Protein AF-A0A838FW78-F1 (afdb_monomer_lite)

Structure (mmCIF, N/CA/C/O backbone):
data_AF-A0A838FW78-F1
#
_entry.id   AF-A0A838FW78-F1
#
loop_
_atom_site.group_PDB
_atom_site.id
_atom_site.type_symbol
_atom_site.label_atom_id
_atom_site.label_alt_id
_atom_site.label_comp_id
_atom_site.label_asym_id
_atom_site.label_entity_id
_atom_site.label_seq_id
_atom_site.pdbx_PDB_ins_code
_atom_site.Cartn_x
_atom_site.Cartn_y
_atom_site.Cartn_z
_atom_site.occupancy
_atom_site.B_iso_or_equiv
_atom_site.auth_seq_id
_atom_site.auth_comp_id
_atom_site.auth_asym_id
_atom_site.auth_atom_id
_atom_site.pdbx_PDB_model_num
ATOM 1 N N . MET A 1 1 ? 60.758 38.174 11.213 1.00 42.09 1 MET A N 1
ATOM 2 C CA . MET A 1 1 ? 60.247 38.407 9.846 1.00 42.09 1 MET A CA 1
ATOM 3 C C . MET A 1 1 ? 59.056 37.489 9.594 1.00 42.09 1 MET A C 1
ATOM 5 O O . MET A 1 1 ? 59.200 36.289 9.762 1.00 42.09 1 MET A O 1
ATOM 9 N N . ALA A 1 2 ? 57.911 38.119 9.302 1.00 49.31 2 ALA A N 1
ATOM 10 C CA . ALA A 1 2 ? 56.641 37.668 8.712 1.00 49.31 2 ALA A CA 1
ATOM 11 C C . ALA A 1 2 ? 56.200 36.189 8.794 1.00 49.31 2 ALA A C 1
ATOM 13 O O . ALA A 1 2 ? 56.840 35.279 8.272 1.00 49.31 2 ALA A O 1
ATOM 14 N N . GLY A 1 3 ? 55.007 36.004 9.370 1.00 55.56 3 GLY A N 1
ATOM 15 C CA . GLY A 1 3 ? 54.275 34.746 9.414 1.00 55.56 3 GLY A CA 1
ATOM 16 C C . GLY A 1 3 ? 53.747 34.274 8.058 1.00 55.56 3 GLY A C 1
ATOM 17 O O . GLY A 1 3 ? 53.517 35.050 7.133 1.00 55.56 3 GLY A O 1
ATOM 18 N N . ARG A 1 4 ? 53.507 32.964 7.979 1.00 54.06 4 ARG A N 1
ATOM 19 C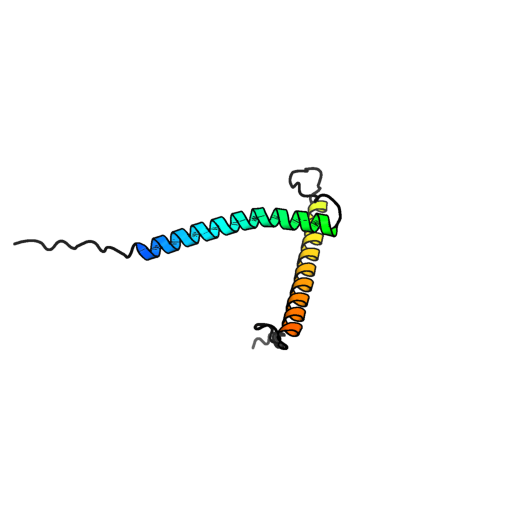 CA . ARG A 1 4 ? 52.689 32.347 6.936 1.00 54.06 4 ARG A CA 1
ATOM 20 C C . ARG A 1 4 ? 51.412 31.831 7.576 1.00 54.06 4 ARG A C 1
ATOM 22 O O . ARG A 1 4 ? 51.391 30.772 8.193 1.00 54.06 4 ARG A O 1
ATOM 29 N N . SER A 1 5 ? 50.369 32.634 7.441 1.00 52.66 5 SER A N 1
ATOM 30 C CA . SER A 1 5 ? 48.983 32.282 7.710 1.00 52.66 5 SER A CA 1
ATOM 31 C C . SER A 1 5 ? 48.601 31.072 6.860 1.00 52.66 5 SER A C 1
ATOM 33 O O . SER A 1 5 ? 48.744 31.097 5.639 1.00 52.66 5 SER A O 1
ATOM 35 N N . THR A 1 6 ? 48.103 30.017 7.492 1.00 56.38 6 THR A N 1
ATOM 36 C CA . THR A 1 6 ? 47.426 28.908 6.817 1.00 56.38 6 THR A CA 1
ATOM 37 C C . THR A 1 6 ? 46.114 29.426 6.213 1.00 56.38 6 THR A C 1
ATOM 39 O O . THR A 1 6 ? 45.252 29.865 6.977 1.00 56.38 6 THR A O 1
ATOM 42 N N . PRO A 1 7 ? 45.895 29.403 4.884 1.00 52.41 7 PRO A N 1
ATOM 43 C CA . PRO A 1 7 ? 44.563 29.636 4.350 1.00 52.41 7 PRO A CA 1
ATOM 44 C C . PRO A 1 7 ? 43.684 28.416 4.652 1.00 52.41 7 PRO A C 1
ATOM 46 O O . PRO A 1 7 ? 44.049 27.271 4.386 1.00 52.41 7 PRO A O 1
ATOM 49 N N . ALA A 1 8 ? 42.529 28.686 5.253 1.00 52.59 8 ALA A N 1
ATOM 50 C CA . ALA A 1 8 ? 41.509 27.716 5.610 1.00 52.59 8 ALA A CA 1
ATOM 51 C C . ALA A 1 8 ? 41.158 26.776 4.443 1.00 52.59 8 ALA A C 1
ATOM 53 O O . ALA A 1 8 ? 40.882 27.209 3.324 1.00 52.59 8 ALA A O 1
ATOM 54 N N . SER A 1 9 ? 41.112 25.479 4.745 1.00 48.00 9 SER A N 1
ATOM 55 C CA . SER A 1 9 ? 40.594 24.424 3.876 1.00 48.00 9 SER A CA 1
ATOM 56 C C . SER A 1 9 ? 39.135 24.713 3.491 1.00 48.00 9 SER A C 1
ATOM 58 O O . SER A 1 9 ? 38.197 24.454 4.247 1.00 48.00 9 SER A O 1
ATOM 60 N N . ALA A 1 10 ? 38.927 25.286 2.306 1.00 57.28 10 ALA A N 1
ATOM 61 C CA . ALA A 1 10 ? 37.617 25.469 1.699 1.00 57.28 10 ALA A CA 1
ATOM 62 C C . ALA A 1 10 ? 37.181 24.160 1.014 1.00 57.28 10 ALA A C 1
ATOM 64 O O . ALA A 1 10 ? 37.413 23.943 -0.173 1.00 57.28 10 ALA A O 1
ATOM 65 N N . ALA A 1 11 ? 36.542 23.272 1.778 1.00 56.59 11 ALA A N 1
ATOM 66 C CA . ALA A 1 11 ? 35.940 22.033 1.282 1.00 56.59 11 ALA A CA 1
ATOM 67 C C . ALA A 1 11 ? 34.864 22.286 0.188 1.00 56.59 11 ALA A C 1
ATOM 69 O O . ALA A 1 11 ? 34.205 23.335 0.184 1.00 56.59 11 ALA A O 1
ATOM 70 N N . PRO A 1 12 ? 34.616 21.332 -0.738 1.00 53.16 12 PRO A N 1
ATOM 71 C CA . PRO A 1 12 ? 33.767 21.557 -1.906 1.00 53.16 12 PRO A CA 1
ATOM 72 C C . PRO A 1 12 ? 32.277 21.591 -1.523 1.00 53.16 12 PRO A C 1
ATOM 74 O O . PRO A 1 12 ? 31.593 20.566 -1.467 1.00 53.16 12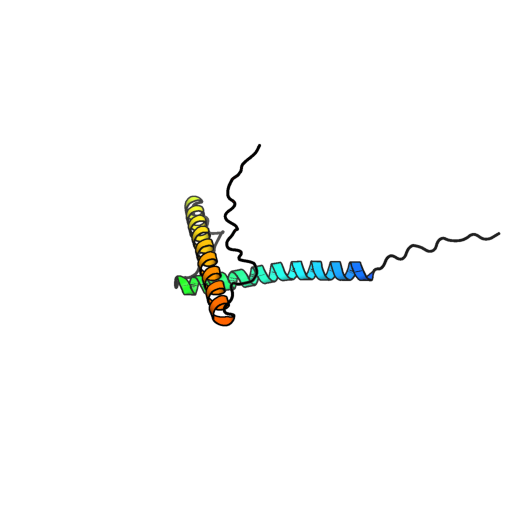 PRO A O 1
ATOM 77 N N . ARG A 1 13 ? 31.742 22.801 -1.320 1.00 61.53 13 ARG A N 1
ATOM 78 C CA . ARG A 1 13 ? 30.334 23.098 -0.972 1.00 61.53 13 ARG A CA 1
ATOM 79 C C . ARG A 1 13 ? 29.290 22.590 -1.989 1.00 61.53 13 ARG A C 1
ATOM 81 O O . ARG A 1 13 ? 28.103 22.537 -1.673 1.00 61.53 13 ARG A O 1
ATOM 88 N N . GLY A 1 14 ? 29.704 22.180 -3.192 1.00 60.00 14 GLY A N 1
ATOM 89 C CA . GLY A 1 14 ? 28.810 21.681 -4.248 1.00 60.00 14 GLY A CA 1
ATOM 90 C C . GLY A 1 14 ? 28.210 20.295 -3.970 1.00 60.00 14 GLY A C 1
ATOM 91 O O . GLY A 1 14 ? 27.017 20.085 -4.177 1.00 60.00 14 GLY A O 1
ATOM 92 N N . LYS A 1 15 ? 28.994 19.353 -3.421 1.00 61.16 15 LYS A N 1
ATOM 93 C CA . LYS A 1 15 ? 28.521 17.971 -3.182 1.00 61.16 15 LYS A CA 1
ATOM 94 C C . LYS A 1 15 ? 27.533 17.883 -2.010 1.00 61.16 15 LYS A C 1
ATOM 96 O O . LYS A 1 15 ? 26.656 17.024 -2.008 1.00 61.16 15 LYS A O 1
ATOM 101 N N . GLN A 1 16 ? 27.651 18.769 -1.016 1.00 63.84 16 GLN A N 1
ATOM 102 C CA . GLN A 1 16 ? 26.740 18.809 0.135 1.00 63.84 16 GLN A CA 1
ATOM 103 C C . GLN A 1 16 ? 25.358 19.374 -0.225 1.00 63.84 16 GLN A C 1
ATOM 105 O O . GLN A 1 16 ? 24.354 18.830 0.232 1.00 63.84 16 GLN A O 1
ATOM 110 N N . ARG A 1 17 ? 25.288 20.392 -1.096 1.00 71.62 17 ARG A N 1
ATOM 111 C CA . ARG A 1 17 ? 24.012 20.935 -1.596 1.00 71.62 17 ARG A CA 1
ATOM 112 C C . ARG A 1 17 ? 23.222 19.893 -2.390 1.00 71.62 17 ARG A C 1
ATOM 114 O O . ARG A 1 17 ? 22.040 19.716 -2.126 1.00 71.62 17 ARG A O 1
ATOM 121 N N . GLY A 1 18 ? 23.884 19.127 -3.262 1.00 75.81 18 GLY A N 1
ATOM 122 C CA . GLY A 1 18 ? 23.242 18.027 -3.995 1.00 75.81 18 GLY A CA 1
ATOM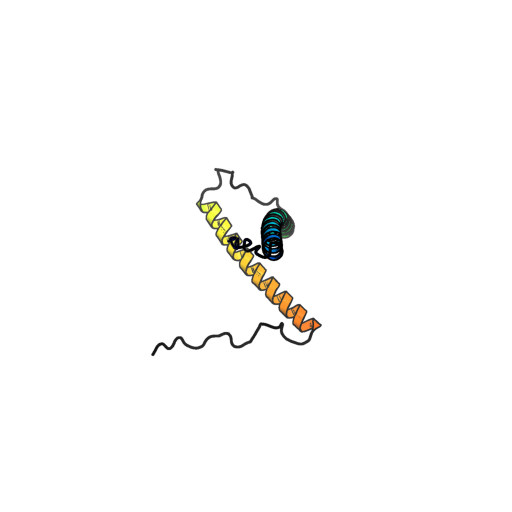 123 C C . GLY A 1 18 ? 22.671 16.940 -3.075 1.00 75.81 18 GLY A C 1
ATOM 124 O O . GLY A 1 18 ? 21.532 16.515 -3.250 1.00 75.81 18 GLY A O 1
ATOM 125 N N . LYS A 1 19 ? 23.408 16.548 -2.025 1.00 79.00 19 LYS A N 1
ATOM 126 C CA . LYS A 1 19 ? 22.914 15.585 -1.022 1.00 79.00 19 LYS A CA 1
ATOM 127 C C . LYS A 1 19 ? 21.723 16.121 -0.223 1.00 79.00 19 LYS A C 1
ATOM 129 O O . LYS A 1 19 ? 20.826 15.350 0.111 1.00 79.00 19 LYS A O 1
ATOM 134 N N . ALA A 1 20 ? 21.709 17.414 0.097 1.00 83.06 20 ALA A N 1
ATOM 135 C CA . ALA A 1 20 ? 20.598 18.046 0.804 1.00 83.06 20 ALA A CA 1
ATOM 136 C C . ALA A 1 20 ? 19.337 18.115 -0.070 1.00 83.06 20 ALA A C 1
ATOM 138 O O . ALA A 1 20 ? 18.270 17.704 0.380 1.00 83.06 20 ALA A O 1
ATOM 139 N N . VAL A 1 21 ? 19.473 18.538 -1.331 1.00 87.06 21 VAL A N 1
ATOM 140 C CA . VAL A 1 21 ? 18.372 18.558 -2.308 1.00 87.06 21 VAL A CA 1
ATOM 141 C C . VAL A 1 21 ? 17.811 17.154 -2.520 1.00 87.06 21 VAL A C 1
ATOM 143 O O . VAL A 1 21 ? 16.600 16.971 -2.458 1.00 87.06 21 VAL A O 1
ATOM 146 N N . TRP A 1 22 ? 18.672 16.144 -2.660 1.00 82.88 22 TRP A N 1
ATOM 147 C CA . TRP A 1 22 ? 18.235 14.755 -2.806 1.00 82.88 22 TRP A CA 1
ATOM 148 C C . TRP A 1 22 ? 17.487 14.230 -1.573 1.00 82.88 22 TRP A C 1
ATOM 150 O O . TRP A 1 22 ? 16.466 13.559 -1.700 1.00 82.88 22 TRP A O 1
ATOM 160 N N . LYS A 1 23 ? 17.942 14.578 -0.361 1.00 86.00 23 LYS A N 1
ATOM 161 C CA . LYS A 1 23 ? 17.239 14.222 0.883 1.00 86.00 23 LYS A CA 1
ATOM 162 C C . LYS A 1 23 ? 15.877 14.901 1.000 1.00 86.00 23 LYS A C 1
ATOM 164 O O . LYS A 1 23 ? 14.929 14.263 1.449 1.00 86.00 23 LYS A O 1
ATOM 169 N N . VAL A 1 24 ? 15.777 16.176 0.630 1.00 91.06 24 VAL A N 1
ATOM 170 C CA . VAL A 1 24 ? 14.509 16.921 0.645 1.00 91.06 24 VAL A CA 1
ATOM 171 C C . VAL A 1 24 ? 13.549 16.338 -0.385 1.00 91.06 24 VAL A C 1
ATOM 173 O O . VAL A 1 24 ? 12.403 16.057 -0.046 1.00 91.06 24 VAL A O 1
ATOM 176 N N . TYR A 1 25 ? 14.040 16.058 -1.592 1.00 92.06 25 TYR A N 1
ATOM 177 C CA . TYR A 1 25 ? 13.271 15.407 -2.643 1.00 92.06 25 TYR A CA 1
ATOM 178 C C . TYR A 1 25 ? 12.746 14.039 -2.198 1.00 92.06 25 TYR A C 1
ATOM 180 O O . TYR A 1 25 ? 11.544 13.816 -2.236 1.00 92.06 25 TYR A O 1
ATOM 188 N N . GLY A 1 26 ? 13.606 13.164 -1.665 1.00 88.56 26 GLY A N 1
ATOM 189 C CA . GLY A 1 26 ? 13.180 11.850 -1.174 1.00 88.56 26 GLY A CA 1
ATOM 190 C C . GLY A 1 26 ? 12.114 11.934 -0.077 1.00 88.56 26 GLY A C 1
ATOM 191 O O . GLY A 1 26 ? 11.144 11.183 -0.099 1.00 88.56 26 GLY A O 1
ATOM 192 N N . ARG A 1 27 ? 12.237 12.891 0.851 1.00 92.38 27 ARG A N 1
ATOM 193 C CA . ARG A 1 27 ? 11.221 13.123 1.892 1.00 92.38 27 ARG A CA 1
ATOM 194 C C . ARG A 1 27 ? 9.895 13.607 1.302 1.00 92.38 27 ARG A C 1
ATOM 196 O O . ARG A 1 27 ? 8.847 13.103 1.693 1.00 92.38 27 ARG A O 1
ATOM 203 N N . LEU A 1 28 ? 9.942 14.538 0.350 1.00 89.88 28 LEU A N 1
ATOM 204 C CA . LEU A 1 28 ? 8.761 15.033 -0.364 1.00 89.88 28 LEU A CA 1
ATOM 205 C C . LEU A 1 28 ? 8.074 13.914 -1.149 1.00 89.88 28 LEU A C 1
ATOM 207 O O . LEU A 1 28 ? 6.855 13.785 -1.071 1.00 89.88 28 LEU A O 1
ATOM 211 N N . SER A 1 29 ? 8.840 13.072 -1.844 1.00 91.06 29 SER A N 1
ATOM 212 C CA . SER A 1 29 ? 8.314 11.929 -2.591 1.00 91.06 29 SER A CA 1
ATOM 213 C C . SER A 1 29 ? 7.584 10.942 -1.687 1.00 91.06 29 SER A C 1
ATOM 215 O O . SER A 1 29 ? 6.512 10.481 -2.061 1.00 91.06 29 SER A O 1
ATOM 217 N N . THR A 1 30 ? 8.100 10.651 -0.489 1.00 89.94 30 THR A N 1
ATOM 218 C CA . THR A 1 30 ? 7.416 9.760 0.463 1.00 89.94 30 THR A CA 1
ATOM 219 C C . THR A 1 30 ? 6.089 10.343 0.942 1.00 89.94 30 THR A C 1
ATOM 221 O O . THR A 1 30 ? 5.094 9.623 1.003 1.00 89.94 30 THR A O 1
ATOM 224 N N . VAL A 1 31 ? 6.042 11.645 1.243 1.00 93.12 31 VAL A N 1
ATOM 225 C CA . VAL A 1 31 ? 4.792 12.316 1.641 1.00 93.12 31 VAL A CA 1
ATOM 226 C C . VAL A 1 31 ? 3.782 12.275 0.496 1.00 93.12 31 VAL A C 1
ATOM 228 O O . VAL A 1 31 ? 2.635 11.873 0.695 1.00 93.12 31 VAL A O 1
ATOM 231 N N . LEU A 1 32 ? 4.217 12.626 -0.716 1.00 90.00 32 LEU A N 1
ATOM 232 C CA . LEU A 1 32 ? 3.362 12.610 -1.900 1.00 90.00 32 LEU A CA 1
ATOM 233 C C . LEU A 1 32 ? 2.839 11.196 -2.187 1.00 90.00 32 LEU A C 1
ATOM 235 O O . LEU A 1 32 ? 1.648 11.014 -2.433 1.00 90.00 32 LEU A O 1
ATOM 239 N N . ALA A 1 33 ? 3.712 10.191 -2.091 1.00 91.00 33 ALA A N 1
ATOM 240 C CA . ALA A 1 33 ? 3.353 8.790 -2.249 1.00 91.00 33 ALA A CA 1
ATOM 241 C C . ALA A 1 33 ? 2.326 8.355 -1.199 1.00 91.00 33 ALA A C 1
ATOM 243 O O . ALA A 1 33 ? 1.360 7.691 -1.560 1.00 91.00 33 ALA A O 1
ATOM 244 N N . GLY A 1 34 ? 2.471 8.764 0.065 1.00 88.06 34 GLY A N 1
ATOM 245 C CA . GLY A 1 34 ? 1.488 8.490 1.115 1.00 88.06 34 GLY A CA 1
ATOM 246 C C . GLY A 1 34 ? 0.100 9.041 0.776 1.00 88.06 34 GLY A C 1
ATOM 247 O O . GLY A 1 34 ? -0.886 8.306 0.820 1.00 88.06 34 GLY A O 1
ATOM 248 N N . VAL A 1 35 ? 0.022 10.304 0.345 1.00 87.31 35 VAL A N 1
ATOM 249 C CA . VAL A 1 35 ? -1.249 10.953 -0.027 1.00 87.31 35 VAL A CA 1
ATOM 250 C C . VAL A 1 35 ? -1.894 10.284 -1.245 1.00 87.31 35 VAL A C 1
ATOM 252 O O . VAL A 1 35 ? -3.096 10.003 -1.242 1.00 87.31 35 VAL A O 1
ATOM 255 N N . VAL A 1 36 ? -1.107 9.999 -2.284 1.00 89.94 36 VAL A N 1
ATOM 256 C CA . VAL A 1 36 ? -1.599 9.338 -3.503 1.00 89.94 36 VAL A CA 1
ATOM 257 C C . VAL A 1 36 ? -2.032 7.900 -3.208 1.00 89.94 36 VAL A C 1
ATOM 259 O O . VAL A 1 36 ? -3.072 7.465 -3.702 1.00 89.94 36 VAL A O 1
ATOM 262 N N . SER A 1 37 ? -1.305 7.184 -2.347 1.00 85.12 37 SER A N 1
ATOM 263 C CA . SER A 1 37 ? -1.617 5.796 -1.980 1.00 85.12 37 SER A CA 1
ATOM 264 C C . SER A 1 37 ? -3.010 5.667 -1.372 1.00 85.12 37 SER A C 1
ATOM 266 O O . SER A 1 37 ? -3.762 4.783 -1.771 1.00 85.12 37 SER A O 1
ATOM 268 N N . VAL A 1 38 ? -3.409 6.587 -0.485 1.00 79.12 38 VAL A N 1
ATOM 269 C CA . VAL A 1 38 ? -4.760 6.586 0.106 1.00 79.12 38 VAL A CA 1
ATOM 270 C C . VAL A 1 38 ? -5.838 6.701 -0.976 1.00 79.12 38 VAL A C 1
ATOM 272 O O . VAL A 1 38 ? -6.846 5.997 -0.936 1.00 79.12 38 VAL A O 1
ATOM 275 N N . ARG A 1 39 ? -5.629 7.555 -1.986 1.00 81.00 39 ARG A N 1
ATOM 276 C CA . ARG A 1 39 ? -6.581 7.720 -3.096 1.00 81.00 39 ARG A CA 1
ATOM 277 C C . ARG A 1 39 ? -6.662 6.468 -3.960 1.00 81.00 39 ARG A C 1
ATOM 279 O O . ARG A 1 39 ? -7.767 6.037 -4.279 1.00 81.00 39 ARG A O 1
ATOM 286 N N . VAL A 1 40 ? -5.518 5.876 -4.288 1.00 84.56 40 VAL A N 1
ATOM 287 C CA . VAL A 1 40 ? -5.445 4.639 -5.075 1.00 84.56 40 VAL A CA 1
ATOM 288 C C . VAL A 1 40 ? -6.155 3.497 -4.352 1.00 84.56 40 VAL A C 1
ATOM 290 O O . VAL A 1 40 ? -7.005 2.846 -4.951 1.00 84.56 40 VAL A O 1
ATOM 293 N N . VAL A 1 41 ? -5.884 3.301 -3.059 1.00 80.50 41 VAL A N 1
ATOM 294 C CA . VAL A 1 41 ? -6.533 2.265 -2.241 1.00 80.50 41 VAL A CA 1
ATOM 295 C C . VAL A 1 41 ? -8.043 2.491 -2.160 1.00 80.50 41 VAL A C 1
ATOM 297 O O . VAL A 1 41 ? -8.809 1.553 -2.358 1.00 80.50 41 VAL A O 1
ATOM 300 N N . ASN A 1 42 ? -8.493 3.731 -1.947 1.00 74.94 42 ASN A N 1
ATOM 301 C CA . ASN A 1 42 ? -9.921 4.047 -1.874 1.00 74.94 42 ASN A CA 1
ATOM 302 C C . ASN A 1 42 ? -10.649 3.780 -3.196 1.00 74.94 42 ASN A C 1
ATOM 304 O O . ASN A 1 42 ? -11.760 3.249 -3.196 1.00 74.94 42 ASN A O 1
ATOM 308 N N . VAL A 1 43 ? -10.036 4.146 -4.324 1.00 79.31 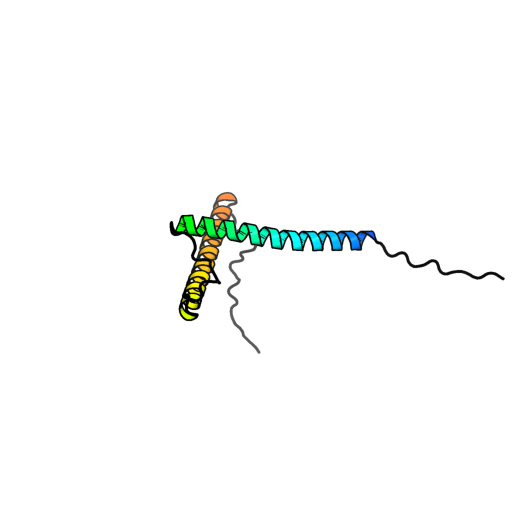43 VAL A N 1
ATOM 309 C CA . VAL A 1 43 ? -10.586 3.875 -5.658 1.00 79.31 43 VAL A CA 1
ATOM 310 C C . VAL A 1 43 ? -10.607 2.376 -5.923 1.00 79.31 43 VAL A C 1
ATOM 312 O O . VAL A 1 43 ? -11.633 1.853 -6.347 1.00 79.31 43 VAL A O 1
ATOM 315 N N . PHE A 1 44 ? -9.521 1.675 -5.608 1.00 80.00 44 PHE A N 1
ATOM 316 C CA . PHE A 1 44 ? -9.428 0.230 -5.762 1.00 80.00 44 PHE A CA 1
ATOM 317 C C . PHE A 1 44 ? -10.493 -0.501 -4.933 1.00 80.00 44 PHE A C 1
ATOM 319 O O . PHE A 1 44 ? -11.195 -1.356 -5.462 1.00 80.00 44 PHE A O 1
ATOM 326 N N . TRP A 1 45 ? -10.689 -0.113 -3.670 1.00 68.75 45 TRP A N 1
ATOM 327 C CA . TRP A 1 45 ? -11.721 -0.682 -2.799 1.00 68.75 45 TRP A CA 1
ATOM 328 C C . TRP A 1 45 ? -13.132 -0.405 -3.315 1.00 68.75 45 TRP A C 1
ATOM 330 O O . TRP A 1 45 ? -13.987 -1.287 -3.338 1.00 68.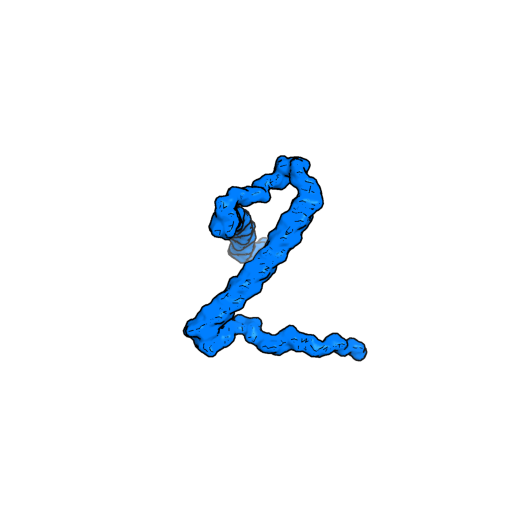75 45 TRP A O 1
ATOM 340 N N . LYS A 1 46 ? -13.384 0.820 -3.782 1.00 70.00 46 LYS A N 1
ATOM 341 C CA . LYS A 1 46 ? -14.676 1.175 -4.369 1.00 70.00 46 LYS A CA 1
ATOM 342 C C . LYS A 1 46 ? -14.953 0.377 -5.646 1.00 70.00 46 LYS A C 1
ATOM 344 O O . LYS A 1 46 ? -16.090 -0.027 -5.857 1.00 70.00 46 LYS A O 1
ATOM 349 N N . LEU A 1 47 ? -13.934 0.140 -6.472 1.00 73.75 47 LEU A N 1
ATOM 350 C CA . LEU A 1 47 ? -14.046 -0.663 -7.691 1.00 73.75 47 LEU A CA 1
ATOM 351 C C . LEU A 1 47 ? -14.250 -2.151 -7.388 1.00 73.75 47 LEU A C 1
ATOM 353 O O . LEU A 1 47 ? -15.068 -2.788 -8.041 1.00 73.75 47 LEU A O 1
ATOM 357 N N . ALA A 1 48 ? -13.536 -2.698 -6.404 1.00 66.50 48 ALA A N 1
ATOM 358 C CA . ALA A 1 48 ? -13.615 -4.112 -6.051 1.00 66.50 48 ALA A CA 1
ATOM 359 C C . ALA A 1 48 ? -14.900 -4.463 -5.283 1.00 66.50 48 ALA A C 1
ATOM 361 O O . ALA A 1 48 ? -15.514 -5.495 -5.539 1.00 66.50 48 ALA A O 1
ATOM 362 N N . THR A 1 49 ? -15.309 -3.610 -4.342 1.00 63.81 49 THR A N 1
ATOM 363 C CA . THR A 1 49 ? -16.344 -3.935 -3.347 1.00 63.81 49 THR A CA 1
ATOM 364 C C . THR A 1 49 ? -17.624 -3.115 -3.528 1.00 63.81 49 THR A C 1
ATOM 366 O O . THR A 1 49 ? -18.628 -3.396 -2.877 1.00 63.81 49 THR A O 1
ATOM 369 N N . GLY A 1 50 ? -17.603 -2.057 -4.350 1.00 58.28 50 GLY A N 1
ATOM 370 C CA . GLY A 1 50 ? -18.750 -1.163 -4.574 1.00 58.28 50 GLY A CA 1
ATOM 371 C C . GLY A 1 50 ? -19.151 -0.302 -3.366 1.00 58.28 50 GLY A C 1
ATOM 372 O O . GLY A 1 50 ? -20.115 0.457 -3.440 1.00 58.28 50 GLY A O 1
ATOM 373 N N . ARG A 1 51 ? -18.430 -0.400 -2.240 1.00 54.53 51 ARG A N 1
ATOM 374 C CA . ARG A 1 51 ? -18.761 0.230 -0.948 1.00 54.53 51 ARG A CA 1
ATOM 375 C C . ARG A 1 51 ? -17.689 1.237 -0.519 1.00 54.53 51 ARG A C 1
ATOM 377 O O . ARG A 1 51 ? -16.542 1.154 -0.954 1.00 54.53 51 ARG A O 1
ATOM 384 N N . LYS A 1 52 ? -18.055 2.207 0.332 1.00 52.34 52 LYS A N 1
ATOM 385 C CA . LYS A 1 52 ? -17.089 3.154 0.925 1.00 52.34 52 LYS A CA 1
ATOM 386 C C . LYS A 1 52 ? -16.122 2.387 1.853 1.00 52.34 52 LYS A C 1
ATOM 388 O O . LYS A 1 52 ? -16.597 1.558 2.627 1.00 52.34 52 LYS A O 1
ATOM 393 N N . PRO A 1 53 ? -14.799 2.615 1.755 1.00 53.91 53 PRO A N 1
ATOM 394 C CA . PRO A 1 53 ? -13.806 1.898 2.552 1.00 53.91 53 PRO A CA 1
ATOM 395 C C . PRO A 1 53 ? -13.994 2.167 4.056 1.00 53.91 53 PRO A C 1
ATOM 397 O O . PRO A 1 53 ? -14.141 3.333 4.433 1.00 53.91 53 PRO A O 1
ATOM 400 N N . PRO A 1 54 ? -13.987 1.123 4.912 1.00 57.09 54 PRO A N 1
ATOM 401 C CA . PRO A 1 54 ? -14.051 1.266 6.363 1.00 57.09 54 PRO A CA 1
ATOM 402 C C . PRO A 1 54 ? -12.672 1.689 6.877 1.00 57.09 54 PRO A C 1
ATOM 404 O O . PRO A 1 54 ? -11.889 0.884 7.366 1.00 57.09 54 PRO A O 1
ATOM 407 N N . ALA A 1 55 ? -12.331 2.958 6.683 1.00 55.59 55 ALA A N 1
ATOM 408 C CA . ALA A 1 55 ? -11.078 3.532 7.149 1.00 55.59 55 ALA A CA 1
ATOM 409 C C . ALA A 1 55 ? -11.377 4.679 8.110 1.00 55.59 55 ALA A C 1
ATOM 411 O O . ALA A 1 55 ? -11.225 5.849 7.770 1.00 55.59 55 ALA A O 1
ATOM 412 N N . THR A 1 56 ? -11.791 4.329 9.322 1.00 50.75 56 THR A N 1
ATOM 413 C CA . THR A 1 56 ? -11.670 5.224 10.472 1.00 50.75 56 THR A CA 1
ATOM 414 C C . THR A 1 56 ? -11.028 4.446 11.617 1.00 50.75 56 THR A C 1
ATOM 416 O O . THR A 1 56 ? -11.707 3.676 12.291 1.00 50.75 56 THR A O 1
ATOM 419 N N . PRO A 1 57 ? -9.715 4.649 11.850 1.00 52.69 57 PRO A N 1
ATOM 420 C CA . PRO A 1 57 ? -9.023 4.231 13.074 1.00 52.69 57 PRO A CA 1
ATOM 421 C C . PRO A 1 57 ? -9.649 4.809 14.358 1.00 52.69 57 PRO A C 1
ATOM 423 O O . PRO A 1 57 ? -9.330 4.357 15.449 1.00 52.69 57 PRO A O 1
ATOM 426 N N . GLU A 1 58 ? -10.521 5.813 14.222 1.00 47.22 58 GLU A N 1
ATOM 427 C CA . GLU A 1 58 ? -11.175 6.559 15.303 1.00 47.22 58 GLU A CA 1
ATOM 428 C C . GLU A 1 58 ? -12.570 6.041 15.675 1.00 47.22 58 GLU A C 1
ATOM 430 O O . GLU A 1 58 ? -13.245 6.687 16.466 1.00 47.22 58 GLU A O 1
ATOM 435 N N . ASN A 1 59 ? -13.030 4.906 15.135 1.00 42.47 59 ASN A N 1
ATOM 436 C CA . ASN A 1 59 ? -14.260 4.282 15.629 1.00 42.47 59 ASN A CA 1
ATOM 437 C C . ASN A 1 59 ? -13.921 3.365 16.819 1.00 42.47 59 ASN A C 1
ATOM 439 O O . ASN A 1 59 ? -13.482 2.236 16.591 1.00 42.47 59 ASN A O 1
ATOM 443 N N . PRO A 1 60 ? -14.137 3.801 18.079 1.00 53.12 60 PRO A N 1
ATOM 444 C CA . PRO A 1 60 ? -13.878 2.985 19.268 1.00 53.12 60 PRO A CA 1
ATOM 445 C C . PRO A 1 60 ? -14.764 1.731 19.358 1.00 53.12 60 PRO A C 1
ATOM 447 O O . PRO A 1 60 ? -14.525 0.884 20.213 1.00 53.12 60 PRO A O 1
ATOM 450 N N . GLU A 1 61 ? -15.765 1.587 18.483 1.00 54.56 61 GLU A N 1
ATOM 451 C CA . GLU A 1 61 ? -16.605 0.387 18.385 1.00 54.56 61 GLU A CA 1
ATOM 452 C C . GLU A 1 61 ? -15.953 -0.769 17.611 1.00 54.56 61 GLU A C 1
ATOM 454 O O . GLU A 1 61 ? -16.409 -1.908 17.720 1.00 54.56 61 GLU A O 1
ATOM 459 N N . VAL A 1 62 ? -14.862 -0.526 16.867 1.00 56.12 62 VAL A N 1
ATOM 460 C CA . VAL A 1 62 ? -14.117 -1.619 16.229 1.00 56.12 62 VAL A CA 1
ATOM 461 C C . VAL A 1 62 ? -13.284 -2.306 17.303 1.00 56.12 62 VAL A C 1
ATOM 463 O O . VAL A 1 62 ? -12.207 -1.855 17.692 1.00 56.12 62 VAL A O 1
ATOM 466 N N . THR A 1 63 ? -13.802 -3.421 17.806 1.00 65.00 63 THR A N 1
ATOM 467 C CA . THR A 1 63 ? -13.113 -4.229 18.817 1.00 65.00 63 THR A CA 1
ATOM 468 C C . THR A 1 63 ? -11.742 -4.652 18.267 1.00 65.00 63 THR A C 1
ATOM 470 O O . THR A 1 63 ? -11.641 -5.024 17.099 1.00 65.00 63 THR A O 1
ATOM 473 N N . MET A 1 64 ? -10.678 -4.670 19.085 1.00 74.00 64 MET A N 1
ATOM 474 C CA . MET A 1 64 ? -9.315 -5.093 18.676 1.00 74.00 64 MET A CA 1
ATOM 475 C C . MET A 1 64 ? -9.288 -6.400 17.857 1.00 74.00 64 MET A C 1
ATOM 477 O O . MET A 1 64 ? -8.473 -6.572 16.951 1.00 74.00 64 MET A O 1
ATOM 481 N N . ARG A 1 65 ? -10.221 -7.314 18.144 1.00 73.44 65 ARG A N 1
ATOM 482 C CA . ARG A 1 65 ? -10.419 -8.568 17.411 1.00 73.44 65 ARG A CA 1
ATOM 483 C C . ARG A 1 65 ? -10.869 -8.357 15.962 1.00 73.44 65 ARG A C 1
ATOM 485 O O . ARG A 1 65 ? -10.393 -9.050 15.070 1.00 73.44 65 ARG A O 1
ATOM 492 N N . GLU A 1 66 ? -11.775 -7.421 15.726 1.00 69.50 66 GLU A N 1
ATOM 493 C CA . GLU A 1 66 ? -12.300 -7.114 14.398 1.00 69.50 66 GLU A CA 1
ATOM 494 C C . GLU A 1 66 ? -11.247 -6.410 13.541 1.00 69.50 66 GLU A C 1
ATOM 496 O O . GLU A 1 66 ? -11.035 -6.800 12.394 1.00 69.50 66 GLU A O 1
ATOM 501 N N . ALA A 1 67 ? -10.485 -5.483 14.132 1.00 76.44 67 ALA A N 1
ATOM 502 C CA . ALA A 1 67 ? -9.321 -4.882 13.484 1.00 76.44 67 ALA A CA 1
ATOM 503 C C . ALA A 1 67 ? -8.267 -5.938 13.100 1.00 76.44 67 ALA A C 1
ATOM 505 O O . ALA A 1 67 ? -7.739 -5.907 11.987 1.00 76.44 67 ALA A O 1
ATOM 506 N N . ALA A 1 68 ? -7.995 -6.910 13.980 1.00 80.94 68 ALA A N 1
ATOM 507 C CA . ALA A 1 68 ? -7.069 -8.004 13.690 1.00 80.94 68 ALA A CA 1
ATOM 508 C C . ALA A 1 68 ? -7.553 -8.886 12.524 1.00 80.94 68 ALA A C 1
ATOM 510 O O . ALA A 1 68 ? -6.769 -9.206 11.629 1.00 80.94 68 ALA A O 1
ATOM 511 N N . ILE A 1 69 ? -8.844 -9.233 12.484 1.00 80.19 69 ILE A N 1
ATOM 512 C CA . ILE A 1 69 ? -9.443 -9.986 11.370 1.00 80.19 69 ILE A CA 1
ATOM 513 C C . ILE A 1 69 ? -9.315 -9.193 10.064 1.00 80.19 69 ILE A C 1
ATOM 515 O O . ILE A 1 69 ? -8.890 -9.740 9.046 1.00 80.19 69 ILE A O 1
ATOM 519 N N . TRP A 1 70 ? -9.605 -7.892 10.100 1.00 77.62 70 TRP A N 1
ATOM 520 C CA . TRP A 1 70 ? -9.471 -7.011 8.943 1.00 77.62 70 TRP A CA 1
ATOM 521 C C . TRP A 1 70 ? -8.024 -6.927 8.442 1.00 77.62 70 TRP A C 1
ATOM 523 O O . TRP A 1 70 ? -7.774 -7.010 7.236 1.00 77.62 70 TRP A O 1
ATOM 533 N N . ALA A 1 71 ? -7.058 -6.815 9.354 1.00 83.44 71 ALA A N 1
ATOM 534 C CA . ALA A 1 71 ? -5.638 -6.765 9.028 1.00 83.44 71 ALA A CA 1
ATOM 535 C C . ALA A 1 71 ? -5.150 -8.069 8.381 1.00 83.44 71 ALA A C 1
ATOM 537 O O . ALA A 1 71 ? -4.458 -8.020 7.364 1.00 83.44 71 ALA A O 1
ATOM 538 N N . VAL A 1 72 ? -5.550 -9.228 8.912 1.00 86.69 72 VAL A N 1
ATOM 539 C CA . VAL A 1 72 ? -5.208 -10.538 8.333 1.00 86.69 72 VAL A CA 1
ATOM 540 C C . VAL A 1 72 ? -5.802 -10.679 6.934 1.00 86.69 72 VAL A C 1
ATOM 542 O O . VAL A 1 72 ? -5.080 -11.020 5.995 1.00 86.69 72 VAL A O 1
ATOM 545 N N . LEU A 1 73 ? -7.088 -10.360 6.768 1.00 82.69 73 LEU A N 1
ATOM 546 C CA . LEU A 1 73 ? -7.759 -10.413 5.468 1.00 82.69 73 LEU A CA 1
ATOM 547 C C . LEU A 1 73 ? -7.112 -9.457 4.457 1.00 82.69 73 LEU A C 1
ATOM 549 O O . LEU A 1 73 ? -6.883 -9.837 3.309 1.00 82.69 73 LEU A O 1
ATOM 553 N N . SER A 1 74 ? -6.740 -8.251 4.884 1.00 77.38 74 SER A N 1
ATOM 554 C CA . SER A 1 74 ? -6.059 -7.271 4.029 1.00 77.38 74 SER A CA 1
ATOM 555 C C . SER A 1 74 ? -4.646 -7.686 3.662 1.00 77.38 74 SER A C 1
ATOM 557 O O . SER A 1 74 ? -4.230 -7.506 2.516 1.00 77.38 74 SER A O 1
ATOM 559 N N . GLY A 1 75 ? -3.901 -8.246 4.614 1.00 82.00 75 GLY A N 1
ATOM 560 C CA . GLY A 1 75 ? -2.564 -8.779 4.379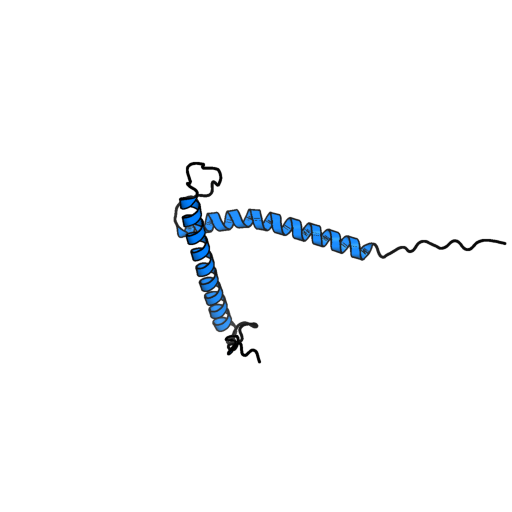 1.00 82.00 75 GLY A CA 1
ATOM 561 C C . GLY A 1 75 ? -2.600 -9.919 3.366 1.00 82.00 75 GLY A C 1
ATOM 562 O O . GLY A 1 75 ? -1.837 -9.908 2.397 1.00 82.00 75 GLY A O 1
ATOM 563 N N . ALA A 1 76 ? -3.546 -10.848 3.533 1.00 86.88 76 ALA A N 1
ATOM 564 C CA . ALA A 1 76 ? -3.772 -11.947 2.600 1.00 86.88 76 ALA A CA 1
ATOM 565 C C . ALA A 1 76 ? -4.147 -11.431 1.201 1.00 86.88 76 ALA A C 1
ATOM 567 O O . ALA A 1 76 ? -3.515 -11.808 0.212 1.00 86.88 76 ALA A O 1
ATOM 568 N N . ALA A 1 77 ? -5.108 -10.509 1.111 1.00 81.44 77 ALA A N 1
ATOM 569 C CA . ALA A 1 77 ? -5.517 -9.908 -0.155 1.00 81.44 77 ALA A CA 1
ATOM 570 C C . ALA A 1 77 ? -4.358 -9.176 -0.858 1.00 81.44 77 ALA A C 1
ATOM 572 O O . ALA A 1 77 ? -4.174 -9.328 -2.065 1.00 81.44 77 ALA A O 1
ATOM 573 N N . SER A 1 78 ? -3.532 -8.436 -0.112 1.00 78.38 78 SER A N 1
ATOM 574 C CA . SER A 1 78 ? -2.391 -7.687 -0.661 1.00 78.38 78 SER A CA 1
ATOM 575 C C . SER A 1 78 ? -1.317 -8.609 -1.243 1.00 78.38 78 SER A C 1
ATOM 577 O O . SER A 1 78 ? -0.762 -8.325 -2.307 1.00 78.38 78 SER A O 1
ATOM 579 N N . GLN A 1 79 ? -1.038 -9.739 -0.587 1.00 82.50 79 GLN A N 1
ATOM 580 C CA . GLN A 1 79 ? -0.095 -10.729 -1.114 1.00 82.50 79 GLN A CA 1
ATOM 581 C C . GLN A 1 79 ? -0.634 -11.424 -2.363 1.00 82.50 79 GLN A C 1
ATOM 583 O O . GLN A 1 79 ? 0.089 -11.556 -3.352 1.00 82.50 79 GLN A O 1
ATOM 588 N N . LEU A 1 80 ? -1.912 -11.805 -2.363 1.00 83.44 80 LEU A N 1
ATOM 589 C CA . LEU A 1 80 ? -2.553 -12.371 -3.549 1.00 83.44 80 LEU A CA 1
ATOM 590 C C . LEU A 1 80 ? -2.519 -11.387 -4.724 1.00 83.44 80 LEU A C 1
ATOM 592 O O . LEU A 1 80 ? -2.156 -11.774 -5.835 1.00 83.44 80 LEU A O 1
ATOM 596 N N . ALA A 1 81 ? -2.805 -10.107 -4.477 1.00 81.81 81 ALA A N 1
ATOM 597 C CA . ALA A 1 81 ? -2.715 -9.063 -5.491 1.00 81.81 81 ALA A CA 1
ATOM 598 C C . ALA A 1 81 ? -1.300 -8.964 -6.079 1.00 81.81 81 ALA A C 1
ATOM 600 O O . ALA A 1 81 ? -1.149 -8.960 -7.301 1.00 81.81 81 ALA A O 1
ATOM 601 N N . LYS A 1 82 ? -0.257 -8.965 -5.237 1.00 75.94 82 LYS A N 1
ATOM 602 C CA . LYS A 1 82 ? 1.141 -8.969 -5.694 1.00 75.94 82 LYS A CA 1
ATOM 603 C C . LYS A 1 82 ? 1.431 -10.164 -6.602 1.00 75.94 82 LYS A C 1
ATOM 605 O O . LYS A 1 82 ? 1.980 -9.971 -7.682 1.00 75.94 82 LYS A O 1
ATOM 610 N N . ILE A 1 83 ? 1.031 -11.375 -6.205 1.00 86.44 83 ILE A N 1
ATOM 611 C CA . ILE A 1 83 ? 1.245 -12.593 -7.003 1.00 86.44 83 ILE A CA 1
ATOM 612 C C . ILE A 1 83 ? 0.571 -12.467 -8.372 1.00 86.44 83 ILE A C 1
ATOM 614 O O . ILE A 1 83 ? 1.199 -12.751 -9.392 1.00 86.44 83 ILE A O 1
ATOM 618 N N . VAL A 1 84 ? -0.685 -12.019 -8.411 1.00 82.88 84 VAL A N 1
ATOM 619 C CA . VAL A 1 84 ? -1.433 -11.846 -9.664 1.00 82.88 84 VAL A CA 1
ATOM 620 C C . VAL A 1 84 ? -0.769 -10.799 -10.556 1.00 82.88 84 VAL A C 1
ATOM 622 O O . VAL A 1 84 ? -0.555 -11.059 -11.739 1.00 82.88 84 VAL A O 1
ATOM 625 N N . VAL A 1 85 ? -0.395 -9.645 -10.002 1.00 83.31 85 VAL A N 1
ATOM 626 C CA . VAL A 1 85 ? 0.273 -8.570 -10.748 1.00 83.31 85 VAL A CA 1
ATOM 627 C C . VAL A 1 85 ? 1.612 -9.043 -11.303 1.00 83.31 85 VAL A C 1
ATOM 629 O O . VAL A 1 85 ? 1.866 -8.865 -12.492 1.00 83.31 85 VAL A O 1
ATOM 632 N N . THR A 1 86 ? 2.450 -9.686 -10.487 1.00 80.38 86 THR A N 1
ATOM 633 C CA . THR A 1 86 ? 3.743 -10.213 -10.936 1.00 80.38 86 THR A CA 1
ATOM 634 C C . THR A 1 86 ? 3.559 -11.243 -12.044 1.00 80.38 86 THR A C 1
ATOM 636 O O . THR A 1 86 ? 4.227 -11.136 -13.067 1.00 80.38 86 THR A O 1
ATOM 639 N N . ARG A 1 87 ? 2.618 -12.185 -11.904 1.00 81.00 87 ARG A N 1
ATOM 640 C CA . ARG A 1 87 ? 2.317 -13.162 -12.964 1.00 81.00 87 ARG A CA 1
ATOM 641 C C . ARG A 1 87 ? 1.913 -12.476 -14.268 1.00 81.00 87 ARG A C 1
ATOM 643 O O . ARG A 1 87 ? 2.465 -12.792 -15.312 1.00 81.00 87 ARG A O 1
ATOM 650 N N . ARG A 1 88 ? 1.026 -11.478 -14.209 1.00 83.50 88 ARG A N 1
ATOM 651 C CA . ARG A 1 88 ? 0.596 -10.726 -15.400 1.00 83.50 88 ARG A CA 1
ATOM 652 C C . ARG A 1 88 ? 1.719 -9.908 -16.028 1.00 83.50 88 ARG A C 1
ATOM 654 O O . ARG A 1 88 ? 1.790 -9.842 -17.250 1.00 83.50 88 ARG A O 1
ATOM 661 N N . ALA A 1 89 ? 2.586 -9.304 -15.219 1.00 79.81 89 ALA A N 1
ATOM 662 C CA . ALA A 1 89 ? 3.746 -8.569 -15.709 1.00 79.81 89 ALA A CA 1
ATOM 663 C C . ALA A 1 89 ? 4.724 -9.500 -16.441 1.00 79.81 89 ALA A C 1
ATOM 665 O O . ALA A 1 89 ? 5.188 -9.162 -17.527 1.00 79.81 89 ALA A O 1
ATOM 666 N N . VAL A 1 90 ? 4.975 -10.691 -15.887 1.00 81.06 90 VAL A N 1
ATOM 667 C CA . VAL A 1 90 ? 5.800 -11.730 -16.520 1.00 81.06 90 VAL A CA 1
ATOM 668 C C . VAL A 1 90 ? 5.162 -12.207 -17.823 1.00 81.06 90 VAL A C 1
ATOM 670 O O . VAL A 1 90 ? 5.824 -12.179 -18.855 1.00 81.06 90 VAL A O 1
ATOM 673 N N . ASP A 1 91 ? 3.879 -12.570 -17.812 1.00 82.38 91 ASP A N 1
ATOM 674 C CA . ASP A 1 91 ? 3.168 -13.029 -19.012 1.00 82.38 91 ASP A CA 1
ATOM 675 C C . ASP A 1 91 ? 3.175 -11.966 -20.116 1.00 82.38 91 ASP A C 1
ATOM 677 O O . ASP A 1 91 ? 3.379 -12.278 -21.287 1.00 82.38 91 ASP A O 1
ATOM 681 N N . HIS A 1 92 ? 2.958 -10.698 -19.760 1.00 82.25 92 HIS A N 1
ATOM 682 C CA . HIS A 1 92 ? 2.983 -9.594 -20.713 1.00 82.25 92 HIS A CA 1
ATOM 683 C C . HIS A 1 92 ? 4.382 -9.377 -21.297 1.00 82.25 92 HIS A C 1
ATOM 685 O O . HIS A 1 92 ? 4.522 -9.178 -22.504 1.00 82.25 92 HIS A O 1
ATOM 691 N N . TRP A 1 93 ? 5.420 -9.462 -20.466 1.00 78.50 93 TRP A N 1
ATOM 692 C CA . TRP A 1 93 ? 6.807 -9.360 -20.908 1.00 78.50 93 TRP A CA 1
ATOM 693 C C . TRP A 1 93 ? 7.176 -10.501 -21.858 1.00 78.50 93 TRP A C 1
ATOM 695 O O . TRP A 1 93 ? 7.657 -10.248 -22.957 1.00 78.50 93 TRP A O 1
ATOM 705 N N . VAL A 1 94 ? 6.860 -11.747 -21.497 1.00 83.88 94 VAL A N 1
ATOM 706 C CA . VAL A 1 94 ? 7.104 -12.920 -22.350 1.00 83.88 94 VAL A CA 1
ATOM 707 C C . VAL A 1 94 ? 6.349 -12.797 -23.675 1.00 83.88 94 VAL A C 1
ATOM 709 O O . VAL A 1 94 ? 6.916 -13.072 -24.727 1.00 83.88 94 VAL A O 1
ATOM 712 N N . ARG A 1 95 ? 5.099 -12.316 -23.658 1.00 81.69 95 ARG A N 1
ATOM 713 C CA . ARG A 1 95 ? 4.312 -12.079 -24.883 1.00 81.69 95 ARG A CA 1
ATOM 714 C C . ARG A 1 95 ? 4.907 -11.003 -25.791 1.00 81.69 95 ARG A C 1
ATOM 716 O O . ARG A 1 95 ? 4.730 -11.089 -26.999 1.00 81.69 95 ARG A O 1
ATOM 723 N N . THR A 1 96 ? 5.557 -9.987 -25.227 1.00 77.88 96 THR A N 1
ATOM 724 C CA . THR A 1 96 ? 6.066 -8.830 -25.985 1.00 77.88 96 THR A CA 1
ATOM 725 C C . THR A 1 96 ? 7.525 -8.972 -26.410 1.00 77.88 96 THR A C 1
ATOM 727 O O . THR A 1 96 ? 7.891 -8.478 -27.470 1.00 77.88 96 THR A O 1
ATOM 730 N N . THR A 1 97 ? 8.356 -9.660 -25.626 1.00 79.12 97 THR A N 1
ATOM 731 C CA . THR A 1 97 ? 9.798 -9.823 -25.898 1.00 79.12 97 THR A CA 1
ATOM 732 C C . THR A 1 97 ? 10.217 -11.257 -26.212 1.00 79.12 97 THR A C 1
ATOM 734 O O . THR A 1 97 ? 11.346 -11.469 -26.641 1.00 79.12 97 THR A O 1
ATOM 737 N N . GLY A 1 98 ? 9.349 -12.254 -26.012 1.00 76.75 98 GLY A N 1
ATOM 738 C CA . GLY A 1 98 ? 9.660 -13.666 -26.272 1.00 76.75 98 GLY A CA 1
ATOM 739 C C . GLY A 1 98 ? 10.659 -14.300 -25.294 1.00 76.75 98 GLY A C 1
ATOM 740 O O . GLY A 1 98 ? 10.965 -15.482 -25.420 1.00 76.75 98 GLY A O 1
ATOM 741 N N . ALA A 1 99 ? 11.152 -13.547 -24.308 1.00 69.81 99 ALA A N 1
ATOM 742 C CA . ALA A 1 99 ? 12.112 -13.991 -23.302 1.00 69.81 99 ALA A CA 1
ATOM 743 C C . ALA A 1 99 ? 11.569 -13.725 -21.890 1.00 69.81 99 ALA A C 1
ATOM 745 O O . ALA A 1 99 ? 10.706 -12.869 -21.704 1.00 69.81 99 ALA A O 1
ATOM 746 N N . LEU A 1 100 ? 12.058 -14.447 -20.876 1.00 69.56 100 LEU A N 1
ATOM 747 C CA . LEU A 1 100 ? 11.705 -14.139 -19.487 1.00 69.56 100 LEU A CA 1
ATOM 748 C C . LEU A 1 100 ? 12.258 -12.760 -19.068 1.00 69.56 100 LEU A C 1
ATOM 750 O O . LEU A 1 100 ? 13.339 -12.376 -19.523 1.00 69.56 100 LEU A O 1
ATOM 754 N N . PRO A 1 101 ? 11.558 -12.027 -18.177 1.00 63.47 101 PRO A N 1
ATOM 755 C CA . PRO A 1 101 ? 12.067 -10.780 -17.617 1.00 63.47 101 PRO A CA 1
ATOM 756 C C . PRO A 1 101 ? 13.450 -10.966 -16.975 1.00 63.47 101 PRO A C 1
ATOM 758 O O . PRO A 1 101 ? 13.650 -11.941 -16.240 1.00 63.47 101 PRO A O 1
ATOM 761 N N . PRO A 1 102 ? 14.398 -10.036 -17.198 1.00 62.97 102 PRO A N 1
ATOM 762 C CA . PRO A 1 102 ? 15.718 -10.102 -16.581 1.00 62.97 102 PRO A CA 1
ATOM 763 C C . PRO A 1 102 ? 15.587 -10.060 -15.049 1.00 62.97 102 PRO A C 1
ATOM 765 O O . PRO A 1 102 ? 15.029 -9.115 -14.495 1.00 62.97 102 PRO A O 1
ATOM 768 N N . GLY A 1 103 ? 16.077 -11.104 -14.368 1.00 63.66 103 GLY A N 1
ATOM 769 C CA . GLY A 1 103 ? 16.024 -11.249 -12.903 1.00 63.66 103 GLY A CA 1
ATOM 770 C C . GLY A 1 103 ? 15.212 -12.442 -12.373 1.00 63.66 103 GLY A C 1
ATOM 771 O O . GLY A 1 103 ? 15.238 -12.685 -11.169 1.00 63.66 103 GLY A O 1
ATOM 772 N N . ILE A 1 104 ? 14.527 -13.208 -13.234 1.00 58.12 104 ILE A N 1
ATOM 773 C CA . ILE A 1 104 ? 13.862 -14.473 -12.863 1.00 58.12 104 ILE A CA 1
ATOM 774 C C . ILE A 1 104 ? 14.703 -15.646 -13.385 1.00 58.12 104 ILE A C 1
ATOM 776 O O . ILE A 1 104 ? 14.537 -16.081 -14.522 1.00 58.12 104 ILE A O 1
ATOM 780 N N . THR A 1 105 ? 15.620 -16.160 -12.562 1.00 58.50 105 THR A N 1
ATOM 781 C CA . THR A 1 105 ? 16.376 -17.385 -12.876 1.00 58.50 105 THR A CA 1
ATOM 782 C C . THR A 1 105 ? 15.633 -18.599 -12.293 1.00 58.50 105 THR A C 1
ATOM 784 O O . THR A 1 105 ? 15.333 -18.585 -11.098 1.00 58.50 105 THR A O 1
ATOM 787 N N . PRO A 1 106 ? 15.356 -19.668 -13.069 1.00 58.66 106 PRO A N 1
ATOM 788 C CA . PRO A 1 106 ? 14.642 -20.869 -12.600 1.00 58.66 106 PRO A CA 1
ATOM 789 C C . PRO A 1 106 ? 15.269 -21.605 -11.397 1.00 58.66 106 PRO A C 1
ATOM 791 O O . PRO A 1 106 ? 14.640 -22.488 -10.825 1.00 58.66 106 PRO A O 1
ATOM 794 N N . SER A 1 107 ? 16.500 -21.267 -11.004 1.00 49.03 107 SER A N 1
ATOM 795 C CA . SER A 1 107 ? 17.332 -22.019 -10.058 1.00 49.03 107 SER A CA 1
ATOM 796 C C . SER A 1 107 ? 17.362 -21.489 -8.615 1.00 49.03 107 SER A C 1
ATOM 798 O O . SER A 1 107 ? 18.204 -21.918 -7.835 1.00 49.03 107 SER A O 1
ATOM 800 N N . GLN A 1 108 ? 16.466 -20.585 -8.203 1.00 50.88 108 GLN A N 1
ATOM 801 C CA . GLN A 1 108 ? 16.412 -20.107 -6.803 1.00 50.88 108 GLN A CA 1
ATOM 802 C C . GLN A 1 108 ? 15.660 -21.047 -5.833 1.00 50.88 108 GLN A C 1
ATOM 804 O O . GLN A 1 108 ? 15.300 -20.647 -4.728 1.00 50.88 108 GLN A O 1
ATOM 809 N N . VAL A 1 109 ? 15.463 -22.317 -6.202 1.00 52.03 109 VAL A N 1
ATOM 810 C CA . VAL A 1 109 ? 15.202 -23.386 -5.229 1.00 52.03 109 VAL A CA 1
ATOM 811 C C . VAL A 1 109 ? 16.557 -23.803 -4.667 1.00 52.03 109 VAL A C 1
ATOM 813 O O . VAL A 1 109 ? 17.233 -24.628 -5.268 1.00 52.03 109 VAL A O 1
ATOM 816 N N . THR A 1 110 ? 16.986 -23.198 -3.558 1.00 51.06 110 THR A N 1
ATOM 817 C CA . THR A 1 110 ? 18.187 -23.615 -2.819 1.00 51.06 110 THR A CA 1
ATOM 818 C C . THR A 1 110 ? 18.023 -25.075 -2.378 1.00 51.06 110 THR A C 1
ATOM 820 O O . THR A 1 110 ? 17.197 -25.336 -1.499 1.00 51.06 110 THR A O 1
ATOM 823 N N . PRO A 1 111 ? 18.767 -26.047 -2.936 1.00 52.44 111 PRO A N 1
ATOM 824 C CA . PRO A 1 111 ? 18.796 -27.394 -2.397 1.00 52.44 111 PRO A CA 1
ATOM 825 C C . PRO A 1 111 ? 19.778 -27.394 -1.225 1.00 52.44 111 PRO A C 1
ATOM 827 O O . PRO A 1 111 ? 20.955 -27.109 -1.408 1.00 52.44 111 PRO A O 1
ATOM 830 N N . GLY A 1 112 ? 19.294 -27.726 -0.032 1.00 48.72 112 GLY A N 1
ATOM 831 C CA . GLY A 1 112 ? 20.150 -28.188 1.058 1.00 48.72 112 GLY A CA 1
ATOM 832 C C . GLY A 1 112 ? 20.905 -27.099 1.818 1.00 48.72 112 GLY A C 1
ATOM 833 O O . GLY A 1 112 ? 21.997 -26.677 1.457 1.00 48.72 112 GLY A O 1
ATOM 834 N N . VAL A 1 113 ? 20.362 -26.755 2.984 1.00 59.75 113 VAL A N 1
ATOM 835 C CA . VAL A 1 113 ? 21.201 -26.534 4.162 1.00 59.75 113 VAL A CA 1
ATOM 836 C C . VAL A 1 113 ? 21.951 -27.846 4.415 1.00 59.75 113 VAL A C 1
ATOM 838 O O . VAL A 1 113 ? 21.366 -28.779 4.957 1.00 59.75 113 VAL A O 1
ATOM 841 N N . THR A 1 114 ? 23.220 -27.921 4.024 1.00 50.12 114 THR A N 1
ATOM 842 C CA . THR A 1 114 ? 24.169 -28.868 4.617 1.00 50.12 114 THR A CA 1
ATOM 843 C C . THR A 1 114 ? 25.233 -28.032 5.302 1.00 50.12 114 THR A C 1
ATOM 845 O O . THR A 1 114 ? 25.969 -27.279 4.669 1.00 50.12 114 THR A O 1
ATOM 848 N N . LYS A 1 115 ? 25.197 -28.081 6.630 1.00 52.34 115 LYS A N 1
ATOM 849 C CA . LYS A 1 115 ? 26.185 -27.498 7.522 1.00 52.34 115 LYS A CA 1
ATOM 850 C C . LYS A 1 115 ? 27.076 -28.663 7.934 1.00 52.34 115 LYS A C 1
ATOM 852 O O . LYS A 1 115 ? 26.632 -29.471 8.745 1.00 52.34 115 LYS A O 1
ATOM 857 N N . ASP A 1 116 ? 28.249 -28.750 7.323 1.00 52.66 116 ASP A N 1
ATOM 858 C CA . ASP A 1 116 ? 29.380 -29.520 7.846 1.00 52.66 116 ASP A CA 1
ATOM 859 C C . ASP A 1 116 ? 30.243 -28.598 8.720 1.00 52.66 116 ASP A C 1
ATOM 861 O O . ASP A 1 116 ? 30.415 -27.410 8.341 1.00 52.66 116 ASP A O 1
#

Radius of gyration: 26.38 Å; chains: 1; bounding box: 79×68×46 Å

pLDDT: mean 70.66, std 14.31, range [42.09, 93.12]

Foldseek 3Di:
DDDDDDDDDPPDPVVVVVVVVVVVVVVVVVVVCVVVVVVVVQVVCCVVPVDGDPDDPPPPPCPPVNVVVVVVVVVVVVVVVVVVVVVVVQVVCCVVPVDGDPPDDVPPPDPDPDDD

Secondary structure (DSSP, 8-state):
----PPPP----HHHHHHHHHHHHHHHHHHHHHHHHHHHHHHHHHHHHHSS-----TT-TTS-HHHHHHHHHHHHHHHHHHHHHHHHHHHHHHHHHHSSPPTT--TT---------

Sequence (116 aa):
MAGRSTPASAAPRGKQRGKAVWKVYGRLSTVLAGVVSVRVVNVFWKLATGRKPPATPENPEVTMREAAIWAVLSGAASQLAKIVVTRRAVDHWVRTTGALPPGITPSQVTPGVTKD